Protein AF-A0A3P1ZDS2-F1 (afdb_monomer_lite)

pLDDT: mean 84.74, std 15.26, range [40.56, 97.62]

Sequence (86 aa):
SRDHVHLFVSIPPQVTISRLVQRLKGKSSHKLLHSFASLRRQYWGRHLWARGYFCCSSGNVTDDVIKAYIAQQSHDDGDFKIEGED

Structure (mmCIF, N/CA/C/O backbone):
data_AF-A0A3P1ZDS2-F1
#
_entry.id   AF-A0A3P1ZDS2-F1
#
loop_
_atom_site.group_PDB
_atom_site.id
_atom_site.type_symbol
_atom_site.label_atom_id
_atom_site.label_alt_id
_atom_site.label_comp_id
_atom_site.label_asym_id
_atom_site.label_entity_id
_atom_site.label_seq_id
_atom_site.pdbx_PDB_ins_code
_atom_site.Cartn_x
_atom_site.Cartn_y
_atom_site.Cartn_z
_atom_site.occupancy
_atom_site.B_iso_or_equiv
_atom_site.auth_seq_id
_atom_site.auth_comp_id
_atom_site.auth_asym_id
_atom_site.auth_atom_id
_atom_site.pdbx_PDB_model_num
ATOM 1 N N . SER A 1 1 ? 7.916 -8.945 13.548 1.00 65.25 1 SER A N 1
ATOM 2 C CA . SER A 1 1 ? 7.171 -7.884 14.254 1.00 65.25 1 SER A CA 1
ATOM 3 C C . SER A 1 1 ? 5.746 -8.326 14.548 1.00 65.25 1 SER A C 1
ATOM 5 O O . SER A 1 1 ? 5.292 -9.253 13.888 1.00 65.25 1 SER A O 1
ATOM 7 N N . ARG A 1 2 ? 5.058 -7.704 15.520 1.00 87.31 2 ARG A N 1
ATOM 8 C CA . ARG A 1 2 ? 3.687 -8.060 15.955 1.00 87.31 2 ARG A CA 1
ATOM 9 C C . ARG A 1 2 ? 2.607 -7.028 15.591 1.00 87.31 2 ARG A C 1
ATOM 11 O O . ARG A 1 2 ? 1.430 -7.347 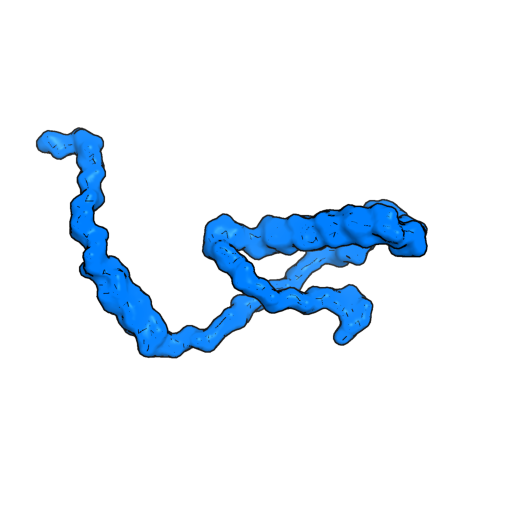15.693 1.00 87.31 2 ARG A O 1
ATOM 18 N N . ASP A 1 3 ? 2.985 -5.822 15.176 1.00 92.88 3 ASP A N 1
ATOM 19 C CA . ASP A 1 3 ? 2.093 -4.665 14.977 1.00 92.88 3 ASP A CA 1
ATOM 20 C C . ASP A 1 3 ? 1.928 -4.236 13.506 1.00 92.88 3 ASP A C 1
ATOM 22 O O . ASP A 1 3 ? 1.204 -3.289 13.201 1.00 92.88 3 ASP A O 1
ATOM 26 N N . HIS A 1 4 ? 2.576 -4.941 12.578 1.00 94.06 4 HIS A N 1
ATOM 27 C CA . HIS A 1 4 ? 2.502 -4.674 11.146 1.00 94.06 4 HIS A CA 1
ATOM 28 C C . HIS A 1 4 ? 2.591 -5.959 10.324 1.00 94.06 4 HIS A C 1
ATOM 30 O O . HIS A 1 4 ? 3.077 -6.990 10.789 1.00 94.06 4 HIS A O 1
ATOM 36 N N . VAL A 1 5 ? 2.132 -5.876 9.076 1.00 95.81 5 VAL A N 1
ATOM 37 C CA . VAL A 1 5 ? 2.144 -6.980 8.113 1.00 95.81 5 VAL A CA 1
ATOM 38 C C . VAL A 1 5 ? 3.064 -6.622 6.953 1.00 95.81 5 VAL A C 1
ATOM 40 O O . VAL A 1 5 ? 2.951 -5.535 6.389 1.00 95.81 5 VAL A O 1
ATOM 43 N N . HIS A 1 6 ? 3.942 -7.556 6.590 1.00 94.44 6 HIS A N 1
ATOM 44 C CA . HIS A 1 6 ? 4.763 -7.494 5.381 1.00 94.44 6 HIS A CA 1
ATOM 45 C C . HIS A 1 6 ? 4.131 -8.357 4.298 1.00 94.44 6 HIS A C 1
ATOM 47 O O . H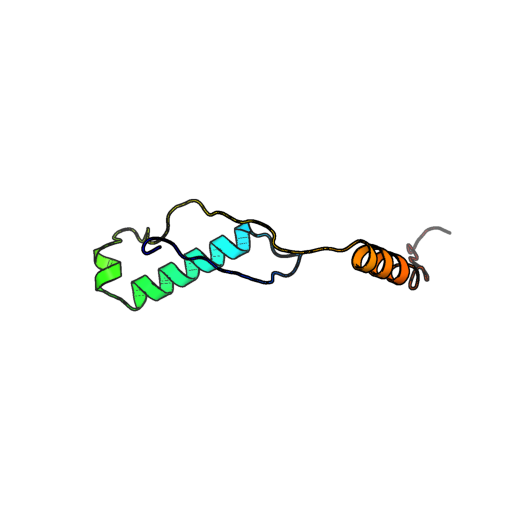IS A 1 6 ? 3.688 -9.470 4.577 1.00 94.44 6 HIS A O 1
ATOM 53 N N . LEU A 1 7 ? 4.091 -7.850 3.070 1.00 94.06 7 LEU A N 1
ATOM 54 C CA . LEU A 1 7 ? 3.562 -8.566 1.914 1.00 94.06 7 LEU A CA 1
ATOM 55 C C . LEU A 1 7 ? 4.576 -8.476 0.777 1.00 94.06 7 LEU A C 1
ATOM 57 O O . LEU A 1 7 ? 4.998 -7.380 0.418 1.00 94.06 7 LEU A O 1
ATOM 61 N N . PHE A 1 8 ? 4.924 -9.623 0.200 1.00 92.62 8 PHE A N 1
ATOM 62 C CA . PHE A 1 8 ? 5.657 -9.707 -1.058 1.00 92.62 8 PHE A CA 1
ATOM 63 C C . PHE A 1 8 ? 4.661 -10.057 -2.160 1.00 92.62 8 PHE A C 1
ATOM 65 O O . PHE A 1 8 ? 3.973 -11.074 -2.066 1.00 92.62 8 PHE A O 1
ATOM 72 N N . VAL A 1 9 ? 4.510 -9.183 -3.152 1.00 90.25 9 VAL A N 1
ATOM 73 C CA . VAL A 1 9 ? 3.427 -9.273 -4.138 1.00 90.25 9 VAL A CA 1
ATOM 74 C C . VAL A 1 9 ? 3.941 -8.968 -5.537 1.00 90.25 9 VAL A C 1
ATOM 76 O O . VAL A 1 9 ? 4.741 -8.057 -5.724 1.00 90.25 9 VAL A O 1
ATOM 79 N N . SER A 1 10 ? 3.430 -9.707 -6.520 1.00 91.81 10 SER A N 1
ATOM 80 C CA . SER A 1 10 ? 3.531 -9.346 -7.934 1.00 91.81 10 SER A CA 1
ATOM 81 C C . SER A 1 10 ? 2.285 -8.556 -8.327 1.00 91.81 10 SER A C 1
ATOM 83 O O . SER A 1 10 ? 1.169 -8.922 -7.947 1.00 91.81 10 SER A O 1
ATOM 85 N N . ILE A 1 11 ? 2.469 -7.439 -9.030 1.00 89.94 11 ILE A N 1
ATOM 86 C CA . ILE A 1 11 ? 1.402 -6.485 -9.342 1.00 89.94 11 ILE A CA 1
ATOM 87 C C . ILE A 1 11 ? 1.461 -6.177 -10.840 1.00 89.94 11 ILE A C 1
ATOM 89 O O . ILE A 1 11 ? 2.538 -5.839 -11.330 1.00 89.94 11 ILE A O 1
ATOM 93 N N . PRO A 1 12 ? 0.331 -6.246 -11.569 1.00 93.50 12 PRO A N 1
ATOM 94 C CA . PRO A 1 12 ? 0.284 -5.783 -12.950 1.00 93.50 12 PRO A CA 1
ATOM 95 C C . PRO A 1 12 ? 0.677 -4.297 -13.046 1.00 93.50 12 PRO A C 1
ATOM 97 O O . PRO A 1 12 ? 0.207 -3.507 -12.222 1.00 93.50 12 PRO A O 1
ATOM 100 N N . PRO A 1 13 ? 1.482 -3.885 -14.041 1.00 92.00 13 PRO A N 1
ATOM 101 C CA . PRO A 1 13 ? 2.046 -2.532 -14.114 1.00 92.00 13 PRO A CA 1
ATOM 102 C C . PRO A 1 13 ? 0.986 -1.421 -14.196 1.00 92.00 13 PRO A C 1
ATOM 104 O O . PRO A 1 13 ? 1.212 -0.310 -13.726 1.00 92.00 13 PRO A O 1
ATOM 107 N N . GLN A 1 14 ? -0.204 -1.722 -14.720 1.00 95.56 14 GLN A N 1
ATOM 108 C CA . GLN A 1 14 ? -1.337 -0.796 -14.788 1.00 95.56 14 GLN A CA 1
ATOM 109 C C . GLN A 1 14 ? -2.006 -0.520 -13.429 1.00 95.56 14 GLN A C 1
ATOM 111 O O . GLN A 1 14 ? -2.856 0.366 -13.314 1.00 95.56 14 GLN A O 1
ATOM 116 N N . VAL A 1 15 ? -1.681 -1.290 -12.386 1.00 95.56 15 VAL A N 1
ATOM 117 C CA . VAL A 1 15 ? -2.256 -1.123 -11.048 1.00 95.56 15 VAL A CA 1
ATOM 118 C C . VAL A 1 15 ? -1.304 -0.314 -10.179 1.00 95.56 15 VAL A C 1
ATOM 120 O O . VAL A 1 15 ? -0.219 -0.760 -9.821 1.00 95.56 15 VAL A O 1
ATOM 123 N N . THR A 1 16 ? -1.750 0.865 -9.750 1.00 96.88 16 THR A N 1
ATOM 124 C CA . THR A 1 16 ? -0.959 1.696 -8.838 1.00 96.88 16 THR A CA 1
ATOM 125 C C . THR A 1 16 ? -0.840 1.058 -7.450 1.00 96.88 16 THR A C 1
ATOM 127 O O . THR A 1 16 ? -1.802 0.495 -6.908 1.00 96.88 16 THR A O 1
ATOM 130 N N . ILE A 1 17 ? 0.330 1.212 -6.820 1.00 96.19 17 ILE A N 1
ATOM 131 C CA . ILE A 1 17 ? 0.589 0.707 -5.461 1.00 96.19 17 ILE A CA 1
ATOM 132 C C . ILE A 1 17 ? -0.417 1.275 -4.453 1.00 96.19 17 ILE A C 1
ATOM 134 O O . ILE A 1 17 ? -0.946 0.544 -3.615 1.00 96.19 17 ILE A O 1
ATOM 138 N N . SER A 1 18 ? -0.747 2.564 -4.563 1.00 96.88 18 SER A N 1
ATOM 139 C CA . SER A 1 18 ? -1.718 3.222 -3.682 1.00 96.88 18 SER A CA 1
ATOM 140 C C . SER A 1 18 ? -3.102 2.571 -3.760 1.00 96.88 18 SER A C 1
ATOM 142 O O . SER A 1 18 ? -3.732 2.330 -2.726 1.00 96.88 18 SER A O 1
ATOM 144 N N . ARG A 1 19 ? -3.561 2.207 -4.965 1.00 97.06 19 ARG A N 1
ATOM 145 C CA . ARG A 1 19 ? -4.848 1.532 -5.167 1.00 97.06 19 ARG A CA 1
ATOM 146 C C . ARG A 1 19 ? -4.832 0.099 -4.651 1.00 97.06 19 ARG A C 1
ATOM 148 O O . ARG A 1 19 ? -5.824 -0.338 -4.061 1.00 97.06 19 ARG A O 1
ATOM 155 N N . LEU A 1 20 ? -3.723 -0.622 -4.822 1.00 96.81 20 LEU A N 1
ATOM 156 C CA . LEU A 1 20 ? -3.558 -1.944 -4.222 1.00 96.81 20 LEU A CA 1
ATOM 157 C C . LEU A 1 20 ? -3.659 -1.863 -2.694 1.00 96.81 20 LEU A C 1
ATOM 159 O O . LEU A 1 20 ? -4.484 -2.550 -2.093 1.00 96.81 20 LEU A O 1
ATOM 163 N N . VAL A 1 21 ? -2.865 -0.994 -2.066 1.00 97.62 21 VAL A N 1
ATOM 164 C CA . VAL A 1 21 ? -2.813 -0.868 -0.606 1.00 97.62 21 VAL A CA 1
ATOM 165 C C . VAL A 1 21 ? -4.154 -0.403 -0.035 1.00 97.62 21 VAL A C 1
ATOM 167 O O . VAL A 1 21 ? -4.601 -0.938 0.982 1.00 97.62 21 VAL A O 1
ATOM 170 N N . GLN A 1 22 ? -4.848 0.522 -0.709 1.00 97.00 22 GLN A N 1
ATOM 171 C CA . GLN A 1 22 ? -6.206 0.931 -0.339 1.00 97.00 22 GLN A CA 1
ATOM 172 C C . GLN A 1 22 ? -7.156 -0.274 -0.289 1.00 97.00 22 GLN A C 1
ATOM 174 O O . GLN A 1 22 ? -7.887 -0.450 0.6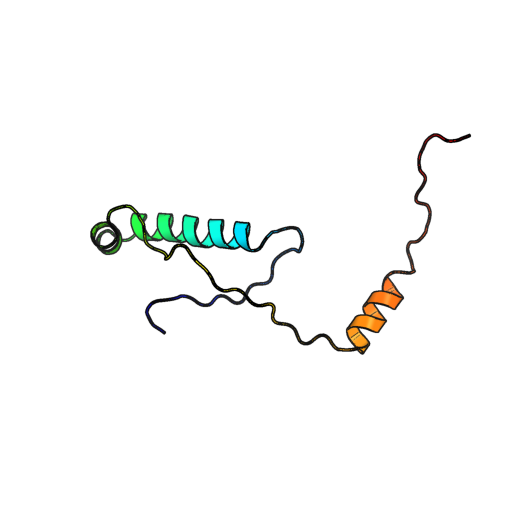90 1.00 97.00 22 GLN A O 1
ATOM 179 N N . ARG A 1 23 ? -7.128 -1.131 -1.318 1.00 96.94 23 ARG A N 1
ATOM 180 C CA . ARG A 1 23 ? -7.968 -2.334 -1.381 1.00 96.94 23 ARG A CA 1
ATOM 181 C C . ARG A 1 23 ? -7.587 -3.347 -0.307 1.00 96.94 23 ARG A C 1
ATOM 183 O O . ARG A 1 23 ? -8.480 -3.833 0.384 1.00 96.94 23 ARG A O 1
ATOM 190 N N . LEU A 1 24 ? -6.296 -3.628 -0.134 1.00 97.25 24 LEU A N 1
ATOM 191 C CA . LEU A 1 24 ? -5.801 -4.582 0.860 1.00 97.25 24 LEU A CA 1
ATOM 192 C C . LEU A 1 24 ? -6.196 -4.161 2.277 1.00 97.25 24 LEU A C 1
ATOM 194 O O . LEU A 1 24 ? -6.850 -4.929 2.984 1.00 97.25 24 LEU A O 1
ATOM 198 N N . LYS A 1 25 ? -5.882 -2.925 2.678 1.00 96.88 25 LYS A N 1
ATOM 199 C CA . LYS A 1 25 ? -6.206 -2.400 4.014 1.00 96.88 25 LYS A CA 1
ATOM 200 C C . LYS A 1 25 ? -7.716 -2.287 4.224 1.00 96.88 25 LYS A C 1
ATOM 202 O O . LYS A 1 25 ? -8.221 -2.675 5.275 1.00 96.88 25 LYS A O 1
ATOM 207 N N . GLY A 1 26 ? -8.456 -1.814 3.220 1.00 96.44 26 GLY A N 1
ATOM 208 C CA . GLY A 1 26 ? -9.907 -1.647 3.305 1.00 96.44 26 GLY A CA 1
ATOM 209 C C . GLY A 1 26 ? -10.658 -2.974 3.436 1.00 96.44 26 GLY A C 1
ATOM 210 O O . GLY A 1 26 ? -11.468 -3.141 4.350 1.00 96.44 26 GLY A O 1
ATOM 211 N N . LYS A 1 27 ? -10.371 -3.945 2.557 1.00 97.25 27 LYS A N 1
ATOM 212 C CA . LYS A 1 27 ? -11.038 -5.258 2.565 1.00 97.25 27 LYS A CA 1
ATOM 213 C C . LYS A 1 27 ? -10.660 -6.085 3.789 1.00 97.25 27 LYS A C 1
ATOM 215 O O . LYS A 1 27 ? -11.547 -6.685 4.393 1.00 97.25 27 LYS A O 1
ATOM 220 N N . SER A 1 28 ? -9.385 -6.084 4.185 1.00 96.69 28 SER A N 1
ATOM 221 C CA . SER A 1 28 ? -8.953 -6.775 5.408 1.00 96.69 28 SER A CA 1
ATOM 222 C C . SER A 1 28 ? -9.591 -6.167 6.656 1.00 96.69 28 SER A C 1
ATOM 224 O O . SER A 1 28 ? -10.143 -6.913 7.456 1.00 96.69 28 SER A O 1
ATOM 226 N N . SER A 1 29 ? -9.615 -4.833 6.786 1.00 96.12 29 SER A N 1
ATOM 227 C CA . SER A 1 29 ? -10.281 -4.153 7.905 1.00 96.12 29 SER A CA 1
ATOM 228 C C . SER A 1 29 ? -11.759 -4.523 7.982 1.00 96.12 29 SER A C 1
ATOM 230 O O . SER A 1 29 ? -12.242 -4.949 9.028 1.00 96.12 29 SER A O 1
ATOM 232 N N . HIS A 1 30 ? -12.471 -4.461 6.853 1.00 94.94 30 HIS A N 1
ATOM 233 C CA . HIS A 1 30 ? -13.876 -4.850 6.807 1.00 94.94 30 HIS A CA 1
ATOM 234 C C . HIS A 1 30 ? -14.093 -6.306 7.239 1.00 94.94 30 HIS A C 1
ATOM 236 O O . HIS A 1 30 ? -14.919 -6.559 8.113 1.00 94.94 30 HIS A O 1
ATOM 242 N N . LYS A 1 31 ? -13.328 -7.251 6.678 1.00 96.75 31 LYS A N 1
ATOM 243 C CA . LYS A 1 31 ? -13.470 -8.679 6.991 1.00 96.75 31 LYS A CA 1
ATOM 244 C C . LYS A 1 31 ? -13.132 -8.977 8.455 1.00 96.75 31 LYS A C 1
ATOM 246 O O . LYS A 1 31 ? -13.905 -9.649 9.126 1.00 96.75 31 LYS A O 1
ATOM 251 N N . LEU A 1 32 ? -12.028 -8.440 8.975 1.00 96.50 32 LEU A N 1
ATOM 252 C CA . LEU A 1 32 ? -11.584 -8.688 10.349 1.00 96.50 32 LEU A CA 1
ATOM 253 C C . LEU A 1 32 ? -12.544 -8.088 11.385 1.00 96.50 32 LEU A C 1
ATOM 255 O O . LEU A 1 32 ? -12.935 -8.773 12.326 1.00 96.50 32 LEU A O 1
ATOM 259 N N . LEU A 1 33 ? -12.988 -6.843 11.197 1.00 95.56 33 LEU A N 1
ATOM 260 C CA . LEU A 1 33 ? -13.933 -6.202 12.121 1.00 95.56 33 LEU A CA 1
ATOM 261 C C . LEU A 1 33 ? -15.341 -6.825 12.053 1.00 95.56 33 LEU A C 1
ATOM 263 O O . LEU A 1 33 ? -16.110 -6.737 13.016 1.00 95.56 33 LEU A O 1
ATOM 267 N N . HIS A 1 34 ? -15.692 -7.453 10.928 1.00 95.06 34 HIS A N 1
ATOM 268 C CA . HIS A 1 34 ? -16.924 -8.225 10.802 1.00 95.06 34 HIS A CA 1
ATOM 269 C C . HIS A 1 34 ? -16.822 -9.571 11.534 1.00 95.06 34 HIS A C 1
ATOM 271 O O . HIS A 1 34 ? -17.704 -9.902 12.324 1.00 95.06 34 HIS A O 1
ATOM 277 N N . SER A 1 35 ? -15.733 -10.317 11.317 1.00 97.12 35 SER A N 1
ATOM 278 C CA . SER A 1 35 ? -15.536 -11.661 11.873 1.00 97.12 35 SER A CA 1
ATOM 279 C C . SER A 1 35 ? -15.199 -11.683 13.368 1.00 97.12 35 SER A C 1
ATOM 281 O O . SER A 1 35 ? -15.527 -12.656 14.039 1.00 97.12 35 SER A O 1
ATOM 283 N N . PHE A 1 36 ? -14.560 -10.640 13.910 1.00 96.00 36 PHE A N 1
ATOM 284 C CA . PHE A 1 36 ? -14.042 -10.653 15.282 1.00 96.00 36 PHE A CA 1
ATOM 285 C C . PHE A 1 36 ? -14.616 -9.508 16.124 1.00 96.00 36 PHE A C 1
ATOM 287 O O . PHE A 1 36 ? -14.186 -8.355 16.041 1.00 96.00 36 PHE A O 1
ATOM 294 N N . ALA A 1 37 ? -15.570 -9.839 17.002 1.00 94.31 37 ALA A N 1
ATOM 295 C CA . ALA A 1 37 ? -16.209 -8.866 17.890 1.00 94.31 37 ALA A CA 1
ATOM 296 C C . ALA A 1 37 ? -15.221 -8.191 18.863 1.00 94.31 37 ALA A C 1
ATOM 298 O O . ALA A 1 37 ? -15.414 -7.029 19.216 1.00 94.31 37 ALA A O 1
ATOM 299 N N . SER A 1 38 ? -14.155 -8.889 19.271 1.00 95.62 38 SER A N 1
ATOM 300 C CA . SER A 1 38 ? -13.071 -8.324 20.086 1.00 95.62 38 SER A CA 1
ATOM 301 C C . SER A 1 38 ? -12.354 -7.181 19.364 1.00 95.62 38 SER A C 1
ATOM 303 O O . SER A 1 38 ? -12.251 -6.087 19.916 1.00 95.62 38 SER A O 1
ATOM 305 N N . LEU A 1 39 ? -11.951 -7.392 18.105 1.00 94.62 39 LEU A N 1
ATOM 306 C CA . LEU A 1 39 ? -11.302 -6.367 17.283 1.00 94.62 39 LEU A CA 1
ATOM 307 C C . LEU A 1 39 ? -12.231 -5.182 17.028 1.00 94.62 39 LEU A C 1
ATOM 309 O O . LEU A 1 39 ? -11.802 -4.036 17.105 1.00 94.62 39 LEU A O 1
ATOM 313 N N . ARG A 1 40 ? -13.519 -5.434 16.777 1.00 93.75 40 ARG A N 1
ATOM 314 C CA . ARG A 1 40 ? -14.503 -4.361 16.587 1.00 93.75 40 ARG A CA 1
ATOM 315 C C . ARG A 1 40 ? -14.651 -3.461 17.814 1.00 93.75 40 ARG A C 1
ATOM 317 O O . ARG A 1 40 ? -14.826 -2.259 17.647 1.00 93.75 40 ARG A O 1
ATOM 324 N N . ARG A 1 41 ? -14.578 -4.030 19.024 1.00 93.50 41 ARG A N 1
ATOM 325 C CA . ARG A 1 41 ? -14.596 -3.258 20.277 1.00 93.50 41 ARG A CA 1
ATOM 326 C C . ARG A 1 41 ? -13.304 -2.468 20.482 1.00 93.50 41 ARG A C 1
ATOM 328 O O . ARG A 1 41 ? -13.369 -1.309 20.868 1.00 93.50 41 ARG A O 1
ATOM 335 N N . GLN A 1 42 ? -12.153 -3.077 20.205 1.00 93.88 42 GLN A N 1
ATOM 336 C CA . GLN A 1 42 ? -10.850 -2.429 20.374 1.00 93.88 42 GLN A CA 1
ATOM 337 C C . GLN A 1 42 ? -10.637 -1.274 19.382 1.00 93.88 42 GLN A C 1
ATOM 339 O O . GLN A 1 42 ? -10.218 -0.192 19.776 1.00 93.88 42 GLN A O 1
ATOM 344 N N . TYR A 1 43 ? -10.965 -1.486 18.107 1.00 92.12 43 TYR A N 1
ATOM 345 C CA . TYR A 1 43 ? -10.822 -0.504 17.029 1.00 92.12 43 TYR A CA 1
ATOM 346 C C . TYR A 1 43 ? -12.163 0.162 16.708 1.00 92.12 43 TYR A C 1
ATOM 348 O O . TYR A 1 43 ? -12.622 0.179 15.556 1.00 92.12 43 TYR A O 1
ATOM 356 N N . TRP A 1 44 ? -12.815 0.693 17.744 1.00 81.25 44 TRP A N 1
ATOM 357 C CA . TRP A 1 44 ? -14.024 1.493 17.588 1.00 81.25 44 TRP A CA 1
ATOM 358 C C . TRP A 1 44 ? -13.727 2.681 16.647 1.00 81.25 44 TRP A C 1
ATOM 360 O O . TRP A 1 44 ? -12.658 3.283 16.698 1.00 81.25 44 TRP A O 1
ATOM 370 N N . GLY A 1 45 ? -14.604 2.936 15.669 1.00 83.00 45 GLY A N 1
ATOM 371 C CA . GLY A 1 45 ? -14.325 3.875 14.563 1.00 83.00 45 GLY A CA 1
ATOM 372 C C . GLY A 1 45 ? -13.667 3.258 13.317 1.00 83.00 45 GLY A C 1
ATOM 373 O O . GLY A 1 45 ? -13.453 3.950 12.328 1.00 83.00 45 GLY A O 1
ATOM 374 N N . ARG A 1 46 ? -13.422 1.937 13.299 1.00 81.56 46 ARG A N 1
ATOM 375 C CA . ARG A 1 46 ? -12.945 1.169 12.122 1.00 81.56 46 ARG A CA 1
ATOM 376 C C . ARG A 1 46 ? -11.518 1.511 11.662 1.00 81.56 46 ARG A C 1
ATOM 378 O O . ARG A 1 46 ? -11.130 1.184 10.536 1.00 81.56 46 ARG A O 1
ATOM 385 N N . HIS A 1 47 ? -10.708 2.094 12.541 1.00 89.31 47 HIS A N 1
ATOM 386 C CA . HIS A 1 47 ? -9.300 2.410 12.295 1.00 89.31 47 HIS A CA 1
ATOM 387 C C . HIS A 1 47 ? -8.379 1.232 12.647 1.00 89.31 47 HIS A C 1
ATOM 389 O O . HIS A 1 47 ? -7.584 1.311 13.575 1.00 89.31 47 HIS A O 1
ATOM 395 N N . LEU A 1 48 ? -8.494 0.122 11.911 1.00 94.81 48 LEU A N 1
ATOM 396 C CA . LEU A 1 48 ? -7.644 -1.056 12.140 1.00 94.81 48 LEU A CA 1
ATOM 397 C C . LEU A 1 48 ? -6.186 -0.828 11.703 1.00 94.81 48 LEU A C 1
ATOM 399 O O . LEU A 1 48 ? -5.259 -1.308 12.344 1.00 94.81 48 LEU A O 1
ATOM 403 N N . TRP A 1 49 ? -5.986 -0.111 10.597 1.00 95.88 49 TRP A N 1
ATOM 404 C CA . TRP A 1 49 ? -4.666 0.131 10.019 1.00 95.88 49 TRP A CA 1
ATOM 405 C C . TRP A 1 49 ? -4.235 1.585 10.203 1.00 95.88 49 TRP A C 1
ATOM 407 O O . TRP A 1 49 ? -5.054 2.496 10.062 1.00 95.88 49 TRP A O 1
ATOM 417 N N . ALA A 1 50 ? -2.931 1.808 10.393 1.00 94.69 50 ALA A N 1
ATOM 418 C CA . ALA A 1 50 ? -2.331 3.139 10.294 1.00 94.69 50 ALA A CA 1
ATOM 419 C C . ALA A 1 50 ? -2.626 3.778 8.925 1.00 94.69 50 ALA A C 1
ATOM 421 O O . ALA A 1 50 ? -2.858 3.071 7.946 1.00 94.69 50 ALA A O 1
ATOM 422 N N . ARG A 1 51 ? -2.600 5.112 8.810 1.00 93.50 51 ARG A N 1
ATOM 423 C CA . ARG A 1 51 ? -2.890 5.802 7.533 1.00 93.50 51 ARG A CA 1
ATOM 424 C C . ARG A 1 51 ? -1.847 5.497 6.451 1.00 93.50 51 ARG A C 1
ATOM 426 O O . ARG A 1 51 ? -2.223 5.203 5.318 1.00 93.50 51 ARG A O 1
ATOM 433 N N . GLY A 1 52 ? -0.568 5.502 6.819 1.00 95.12 52 GLY A N 1
ATOM 434 C CA . GLY A 1 52 ? 0.556 5.267 5.910 1.00 95.12 52 GLY A CA 1
ATOM 435 C C . GLY A 1 52 ? 0.764 3.803 5.512 1.00 95.12 52 GLY A C 1
ATOM 436 O O . GLY A 1 52 ? 0.074 2.893 5.983 1.00 95.12 52 GLY A O 1
ATOM 437 N N . TYR A 1 53 ? 1.717 3.596 4.610 1.00 97.00 53 TYR A N 1
ATOM 438 C CA . TYR A 1 53 ? 2.277 2.300 4.238 1.00 97.00 53 TYR A CA 1
ATOM 439 C C . TYR A 1 53 ? 3.708 2.505 3.730 1.00 97.00 53 TYR A C 1
ATOM 441 O O . TYR A 1 53 ? 4.061 3.607 3.317 1.00 97.00 53 TYR A O 1
ATOM 449 N N . PHE A 1 54 ? 4.508 1.443 3.752 1.00 95.88 54 PHE A N 1
ATOM 450 C CA . PHE A 1 54 ? 5.828 1.401 3.130 1.00 95.88 54 PHE A CA 1
ATOM 451 C C . PHE A 1 54 ? 5.783 0.450 1.932 1.00 95.88 54 PHE A C 1
ATOM 453 O O . PHE A 1 54 ? 5.130 -0.592 1.999 1.00 95.88 54 PHE A O 1
ATOM 460 N N . CYS A 1 55 ? 6.456 0.810 0.842 1.00 94.75 55 CYS A N 1
ATOM 461 C CA . CYS A 1 55 ? 6.654 -0.068 -0.303 1.00 94.75 55 CYS A CA 1
ATOM 462 C C . CYS A 1 55 ? 8.051 0.136 -0.887 1.00 94.75 55 CYS A C 1
ATOM 464 O O . CYS A 1 55 ? 8.511 1.270 -1.018 1.00 94.75 55 CYS A O 1
ATOM 466 N N . CYS A 1 56 ? 8.683 -0.957 -1.294 1.00 92.75 56 CYS A N 1
ATOM 467 C CA . CYS A 1 56 ? 9.891 -0.941 -2.102 1.00 92.75 56 CYS A CA 1
ATOM 468 C C . CYS A 1 56 ? 9.733 -1.935 -3.254 1.00 92.75 56 CYS A C 1
ATOM 470 O O . CYS A 1 56 ? 9.037 -2.946 -3.121 1.00 92.75 56 CYS A O 1
ATOM 472 N N . SER A 1 57 ? 10.352 -1.631 -4.394 1.00 89.69 57 SER A N 1
ATOM 473 C CA . SER A 1 57 ? 10.550 -2.635 -5.431 1.00 89.69 57 SER A CA 1
ATOM 474 C C . SER A 1 57 ? 11.552 -3.674 -4.933 1.00 89.69 57 SER A C 1
ATOM 476 O O . SER A 1 57 ? 12.446 -3.389 -4.135 1.00 89.69 57 SER A O 1
ATOM 478 N N . SER A 1 58 ? 11.386 -4.900 -5.406 1.00 81.19 58 SER A N 1
ATOM 479 C CA . SER A 1 58 ? 12.326 -5.983 -5.172 1.00 81.19 58 SER A CA 1
ATOM 480 C C . SER A 1 58 ? 12.546 -6.679 -6.502 1.00 81.19 58 SER A C 1
ATOM 482 O O . SER A 1 58 ? 11.591 -7.087 -7.160 1.00 81.19 58 SER A O 1
ATOM 484 N N . GLY A 1 59 ? 13.801 -6.745 -6.923 1.00 76.94 59 GLY A N 1
ATOM 485 C CA . GLY A 1 59 ? 14.191 -7.364 -8.177 1.00 76.94 59 GLY A CA 1
ATOM 486 C C . GLY A 1 59 ? 15.695 -7.273 -8.353 1.00 76.94 59 GLY A C 1
ATOM 487 O O . GLY A 1 59 ? 16.287 -6.231 -8.083 1.00 76.94 59 GLY A O 1
ATOM 488 N N . ASN A 1 60 ? 16.296 -8.372 -8.797 1.00 66.50 60 ASN A N 1
ATOM 489 C CA . ASN A 1 60 ? 17.663 -8.385 -9.291 1.00 66.50 60 ASN A CA 1
ATOM 490 C C . ASN A 1 60 ? 17.556 -8.384 -10.818 1.00 66.50 60 ASN A C 1
ATOM 492 O O . ASN A 1 60 ? 17.249 -9.415 -11.414 1.00 66.50 60 ASN A O 1
ATOM 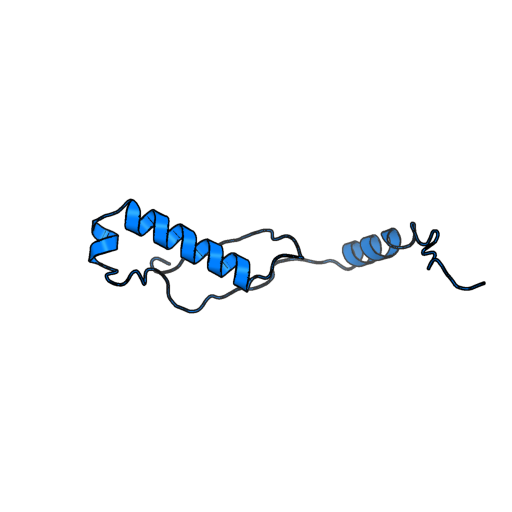496 N N . VAL A 1 61 ? 17.691 -7.214 -11.440 1.00 68.69 61 VAL A N 1
ATOM 497 C CA . VAL A 1 61 ? 17.688 -7.093 -12.902 1.00 68.69 61 VAL A CA 1
ATOM 498 C C . VAL A 1 61 ? 19.142 -7.135 -13.355 1.00 68.69 61 VAL A C 1
ATOM 500 O O . VAL A 1 61 ? 19.928 -6.284 -12.949 1.00 68.69 61 VAL A O 1
ATOM 503 N N . THR A 1 62 ? 19.512 -8.144 -14.143 1.00 75.69 62 THR A N 1
ATOM 504 C CA . THR A 1 62 ? 20.858 -8.260 -14.721 1.00 75.69 62 THR A CA 1
ATOM 505 C C . THR A 1 62 ? 20.904 -7.620 -16.107 1.00 75.69 62 THR A C 1
ATOM 507 O O . THR A 1 62 ? 19.889 -7.571 -16.806 1.00 75.69 62 THR A O 1
ATOM 510 N N . ASP A 1 63 ? 22.089 -7.179 -16.536 1.00 78.75 63 ASP A N 1
ATOM 511 C CA . ASP A 1 63 ? 22.309 -6.626 -17.881 1.00 78.75 63 ASP A CA 1
ATOM 512 C C . ASP A 1 63 ? 21.830 -7.572 -18.990 1.00 78.75 63 ASP A C 1
ATOM 514 O O . ASP A 1 63 ? 21.293 -7.119 -19.998 1.00 78.75 63 ASP A O 1
ATOM 518 N N . ASP A 1 64 ? 21.972 -8.885 -18.799 1.00 82.31 64 ASP A N 1
ATOM 519 C CA . ASP A 1 64 ? 21.537 -9.887 -19.776 1.00 82.31 64 ASP A CA 1
ATOM 520 C C . ASP A 1 64 ? 20.012 -9.922 -19.935 1.00 82.31 64 ASP A C 1
ATOM 522 O O . ASP A 1 64 ? 19.512 -10.044 -21.052 1.00 82.31 64 ASP A O 1
ATOM 526 N N . VAL A 1 65 ? 19.263 -9.743 -18.840 1.00 79.88 65 VAL A N 1
ATOM 527 C CA . VAL A 1 65 ? 17.793 -9.653 -18.878 1.00 79.88 65 VAL A CA 1
ATOM 528 C C . VAL A 1 65 ? 17.355 -8.384 -19.608 1.00 79.88 65 VAL A C 1
ATOM 530 O O . VAL A 1 65 ? 16.417 -8.430 -20.402 1.00 79.88 65 VAL A O 1
ATOM 533 N N . ILE A 1 66 ? 18.059 -7.266 -19.399 1.00 79.75 66 ILE A N 1
ATOM 534 C CA . ILE A 1 66 ? 17.778 -6.000 -20.094 1.00 79.75 66 ILE A CA 1
ATOM 535 C C . ILE A 1 66 ? 18.074 -6.136 -21.592 1.00 79.75 66 ILE A C 1
ATOM 537 O O . ILE A 1 66 ? 17.240 -5.770 -22.419 1.00 79.75 66 ILE A O 1
ATOM 541 N N . LYS A 1 67 ? 19.231 -6.701 -21.958 1.00 84.81 67 LYS A N 1
ATOM 542 C CA . LYS A 1 67 ? 19.619 -6.920 -23.361 1.00 84.81 67 LYS A CA 1
ATOM 543 C C . LYS A 1 67 ? 18.641 -7.844 -24.084 1.00 84.81 67 LYS A C 1
ATOM 545 O O . LYS A 1 67 ? 18.238 -7.530 -25.200 1.00 84.81 67 LYS A O 1
ATOM 550 N N . ALA A 1 68 ? 18.234 -8.945 -23.449 1.00 85.56 68 ALA A N 1
ATOM 551 C CA . ALA A 1 68 ? 17.251 -9.868 -24.010 1.00 85.56 68 ALA A CA 1
ATOM 552 C C . ALA A 1 68 ? 15.883 -9.199 -24.208 1.00 85.56 68 ALA A C 1
ATOM 554 O O . ALA A 1 68 ? 15.269 -9.380 -25.258 1.00 85.56 68 ALA A O 1
ATOM 555 N N . TYR A 1 69 ? 15.436 -8.387 -23.241 1.00 81.00 69 TYR A N 1
ATOM 556 C CA . TYR A 1 69 ? 14.200 -7.613 -23.361 1.00 81.00 69 TYR A CA 1
ATOM 557 C C . TYR A 1 69 ? 14.247 -6.647 -24.554 1.00 81.00 69 TYR A C 1
ATOM 559 O O . TYR A 1 69 ? 13.329 -6.655 -25.369 1.00 81.00 69 TYR A O 1
ATOM 567 N N . ILE A 1 70 ? 15.327 -5.867 -24.704 1.00 83.81 70 ILE A N 1
ATOM 568 C CA . ILE A 1 70 ? 15.490 -4.907 -25.813 1.00 83.81 70 ILE A CA 1
ATOM 569 C C . ILE A 1 70 ? 15.534 -5.626 -27.167 1.00 83.81 70 ILE A C 1
ATOM 571 O O . ILE A 1 70 ? 14.836 -5.219 -28.089 1.00 83.81 70 ILE A O 1
ATOM 575 N N . ALA A 1 71 ? 16.307 -6.711 -27.284 1.00 85.44 71 ALA A N 1
ATOM 576 C CA . ALA A 1 71 ? 16.425 -7.466 -28.533 1.00 85.44 71 ALA A CA 1
ATOM 577 C C . ALA A 1 71 ? 15.089 -8.088 -28.984 1.00 85.44 71 ALA A C 1
ATOM 579 O O . ALA A 1 71 ? 14.838 -8.211 -30.179 1.00 85.44 71 ALA A O 1
A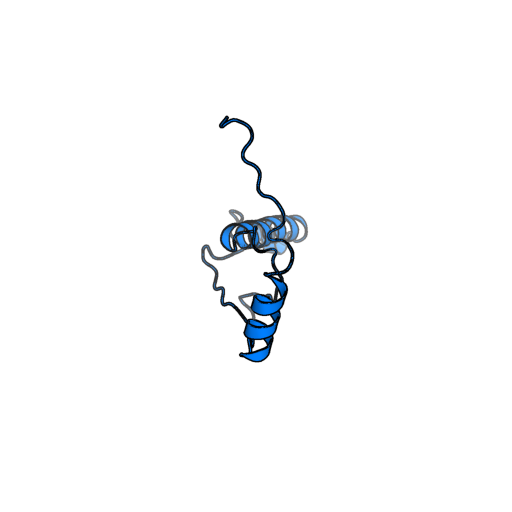TOM 580 N N . GLN A 1 72 ? 14.223 -8.465 -28.038 1.00 80.44 72 GLN A N 1
ATOM 581 C CA . GLN A 1 72 ? 12.891 -9.000 -28.333 1.00 80.44 72 GLN A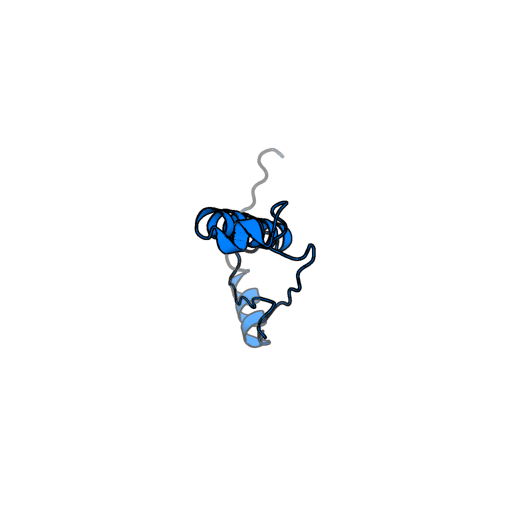 CA 1
ATOM 582 C C . GLN A 1 72 ? 11.854 -7.918 -28.665 1.00 80.44 72 GLN A C 1
ATOM 584 O O . GLN A 1 72 ? 10.814 -8.250 -29.228 1.00 80.44 72 GLN A O 1
ATOM 589 N N . GLN A 1 73 ? 12.109 -6.642 -28.355 1.00 69.88 73 GLN A N 1
ATOM 590 C CA . GLN A 1 73 ? 11.174 -5.556 -28.675 1.00 69.88 73 GLN A CA 1
ATOM 591 C C . GLN A 1 73 ? 11.152 -5.200 -30.171 1.00 69.88 73 GLN A C 1
ATOM 593 O O . GLN A 1 73 ? 10.172 -4.632 -30.632 1.00 69.88 73 GLN A O 1
ATOM 598 N N . SER A 1 74 ? 12.189 -5.546 -30.939 1.00 60.50 74 SER A N 1
ATOM 599 C CA . SER A 1 74 ? 12.391 -5.081 -32.324 1.00 60.50 74 SER A CA 1
ATOM 600 C C . SER A 1 74 ? 11.728 -5.939 -33.416 1.00 60.50 74 SER A C 1
ATOM 602 O O . SER A 1 74 ? 12.087 -5.817 -34.583 1.00 60.50 74 SER A O 1
ATOM 604 N N . HIS A 1 75 ? 10.814 -6.849 -33.067 1.00 57.34 75 HIS A N 1
ATOM 605 C CA . HIS A 1 75 ? 10.251 -7.827 -34.014 1.00 57.34 75 HIS A CA 1
ATOM 606 C C . HIS A 1 75 ? 8.764 -7.634 -34.356 1.00 57.34 75 HIS A C 1
ATOM 608 O O . HIS A 1 75 ? 8.193 -8.508 -35.003 1.00 57.34 75 HIS A O 1
ATOM 614 N N . ASP A 1 76 ? 8.159 -6.498 -33.989 1.00 55.88 76 ASP A N 1
ATOM 615 C CA . ASP A 1 76 ? 6.786 -6.148 -34.396 1.00 55.88 76 ASP A CA 1
ATOM 616 C C . ASP A 1 76 ? 6.626 -4.650 -34.731 1.00 55.88 76 ASP A C 1
ATOM 618 O O . ASP A 1 76 ? 5.611 -4.028 -34.436 1.00 55.88 76 ASP A O 1
ATOM 622 N N . ASP A 1 77 ? 7.630 -4.059 -35.391 1.00 54.19 77 ASP A N 1
ATOM 623 C CA . ASP A 1 77 ? 7.522 -2.731 -36.030 1.00 54.19 77 ASP A CA 1
ATOM 624 C C . ASP A 1 77 ? 6.788 -2.818 -37.392 1.00 54.19 77 ASP A C 1
ATOM 626 O O . ASP A 1 77 ? 7.094 -2.109 -38.353 1.00 54.19 77 ASP A O 1
ATOM 630 N N . GLY A 1 78 ? 5.837 -3.747 -37.508 1.00 56.81 78 GLY A N 1
ATOM 631 C CA . GLY A 1 78 ? 5.020 -3.958 -38.693 1.00 56.81 78 GLY A CA 1
ATOM 632 C C . GLY A 1 78 ? 3.712 -3.182 -38.605 1.00 56.81 78 GLY A C 1
ATOM 633 O O . GLY A 1 78 ? 2.704 -3.735 -38.185 1.00 56.81 78 GLY A O 1
ATOM 634 N N . ASP A 1 79 ? 3.729 -1.938 -39.088 1.00 55.78 79 ASP A N 1
ATOM 635 C CA . ASP A 1 79 ? 2.542 -1.205 -39.560 1.00 55.78 79 ASP A CA 1
ATOM 636 C C . ASP A 1 79 ? 1.626 -0.572 -38.485 1.00 55.78 79 ASP A C 1
ATOM 638 O O . ASP A 1 79 ? 0.444 -0.889 -38.357 1.00 55.78 79 ASP A O 1
ATOM 642 N N . PHE A 1 80 ? 2.134 0.431 -37.757 1.00 54.09 80 PHE A N 1
ATOM 643 C CA . PHE A 1 80 ? 1.250 1.436 -37.150 1.00 54.09 80 PHE A CA 1
ATOM 644 C C . PHE A 1 80 ? 0.727 2.377 -38.250 1.00 54.09 80 PHE A C 1
ATOM 646 O O . PHE A 1 80 ? 1.335 3.412 -38.531 1.00 54.09 80 PHE A O 1
ATOM 653 N N . LYS A 1 81 ? -0.392 2.020 -38.897 1.00 54.44 81 LYS A N 1
ATOM 654 C CA . LYS A 1 81 ? -1.119 2.939 -39.789 1.00 54.44 81 LYS A CA 1
ATOM 655 C C . LYS A 1 81 ? -1.998 3.885 -38.981 1.00 54.44 81 LYS A C 1
ATOM 657 O O . LYS A 1 81 ? -2.880 3.447 -38.247 1.00 54.44 81 LYS A O 1
ATOM 662 N N . ILE A 1 82 ? -1.791 5.185 -39.168 1.00 57.75 82 ILE A N 1
ATOM 663 C CA . ILE A 1 82 ? -2.777 6.207 -38.814 1.00 57.75 82 ILE A CA 1
ATOM 664 C C . ILE A 1 82 ? -3.723 6.302 -40.013 1.00 57.75 82 ILE A C 1
ATOM 666 O O . ILE A 1 82 ? -3.304 6.697 -41.099 1.00 57.75 82 ILE A O 1
ATOM 670 N N . GLU A 1 83 ? -4.976 5.879 -39.856 1.00 43.50 83 GLU A N 1
ATOM 671 C CA . GLU A 1 83 ? -5.990 6.074 -40.895 1.00 43.50 83 GLU A CA 1
ATOM 672 C C . GLU A 1 83 ? -6.230 7.581 -41.098 1.00 43.50 83 GLU A C 1
ATOM 674 O O . GLU A 1 83 ? -6.693 8.252 -40.174 1.00 43.50 83 GLU A O 1
ATOM 679 N N . GLY A 1 84 ? -5.942 8.108 -42.298 1.00 56.62 84 GLY A N 1
ATOM 680 C CA . GLY A 1 84 ? -6.499 9.392 -42.749 1.00 56.62 84 GLY A CA 1
ATOM 681 C C . GLY A 1 84 ? -5.565 10.493 -43.268 1.00 56.62 84 GLY A C 1
ATOM 682 O O . GLY A 1 84 ? -6.000 11.640 -43.254 1.00 56.62 84 GLY A O 1
ATOM 683 N N . GLU A 1 85 ? -4.351 10.216 -43.751 1.00 40.56 85 GLU A N 1
ATOM 684 C CA . GLU A 1 85 ? -3.608 11.197 -44.568 1.00 40.56 85 GLU A CA 1
ATOM 685 C C . GLU A 1 85 ? -3.259 10.590 -45.937 1.00 40.56 85 GLU A C 1
ATOM 687 O O . GLU A 1 85 ? -2.476 9.641 -46.016 1.00 40.56 85 GLU A O 1
ATOM 692 N N . ASP A 1 86 ? -3.923 11.111 -46.979 1.00 49.72 86 ASP A N 1
ATOM 693 C CA . ASP A 1 86 ? -3.646 10.878 -48.407 1.00 49.72 86 ASP A CA 1
ATOM 694 C C . ASP A 1 86 ? -2.331 11.543 -48.855 1.00 49.72 86 ASP A C 1
ATOM 696 O O . ASP A 1 86 ? -2.057 12.685 -48.411 1.00 49.72 86 ASP A O 1
#

Secondary structure (DSSP, 8-state):
--S---------TTS-HHHHHHHHHHHHHHHHHHH-HHHHHHTTTS--S-S-----------HHHHHHHHHHHTT--S----TT--

Foldseek 3Di:
DPLDDDDDDDDDPPDDPVNVVCCVLVVCLVVCCVVDVVQCVVPPVSCSDDPDDDDDDDDDDDPVNVVVVVVVVPPPPPDPDDPDDD

Radius of gyration: 22.19 Å; chains: 1; bounding box: 39×23×69 Å